Protein 1Y6X (pdb70)

CATH classification: 1.10.287.1080

Foldseek 3Di:
DPDLVVVLVVLVVCCVVVDPPDPLVCVLVPDLVVLVVQLVVLVVQLVCCVVPHDPVSNVVSVVSNSNSVSSNVSVVDDPCNVVVVD

Solvent-accessible surface area: 6109 Å² total

Radius of gyration: 13.6 Å; Cα contacts (8 Å, |Δi|>4): 57; chains: 1; bounding box: 35×26×34 Å

Nearest PDB structures (foldseek):
  3c90-assembly1_X  TM=9.898E-01  e=9.792E-11  Mycobacterium tuberculosis H37Rv
  1yxb-assembly1_C  TM=9.330E-01  e=3.621E-06  Streptomyces coelicolor
  1yvw-assembly1_A  TM=9.341E-01  e=1.704E-03  Bacillus cereus
  6j22-assembly1_A  TM=8.876E-01  e=7.299E-03  Shigella flexneri
  6j2l-assembly1_A  TM=8.840E-01  e=7.299E-03  Shigella flexneri

Structure (mmCIF, N/CA/C/O backbone):
data_1Y6X
#
_entry.id   1Y6X
#
_cell.length_a   37.925
_cell.length_b   62.597
_cell.length_c   67.051
_cell.angle_alpha   90.00
_cell.angle_beta   90.00
_cell.angle_gamma   90.00
#
_symmetry.space_group_name_H-M   'I 2 2 2'
#
loop_
_entity.id
_entity.type
_entity.pdbx_description
1 polymer 'Phosphoribosyl-ATP pyrophosphatase'
2 water water
#
loop_
_atom_site.group_PDB
_atom_site.id
_atom_site.type_symbol
_atom_site.label_atom_id
_atom_site.label_alt_id
_atom_site.label_comp_id
_atom_site.label_asym_id
_atom_site.label_entity_id
_atom_site.label_seq_id
_atom_site.pdbx_PDB_ins_code
_atom_site.Cartn_x
_atom_site.Cartn_y
_atom_site.Cartn_z
_atom_site.occupancy
_atom_site.B_iso_or_equiv
_atom_site.auth_seq_id
_atom_site.auth_comp_id
_atom_site.auth_asym_id
_atom_site.auth_atom_id
_atom_site.pdbx_PDB_model_num
ATOM 1 N N . VAL A 1 7 ? 9.138 26.527 5.604 1.00 16.34 7 VAL A N 1
ATOM 2 C CA . VAL A 1 7 ? 8.049 26.279 4.622 1.00 16.08 7 VAL A CA 1
ATOM 3 C C . VAL A 1 7 ? 6.728 26.806 5.175 1.00 15.95 7 VAL A C 1
ATOM 4 O O . VAL A 1 7 ? 6.305 26.418 6.265 1.00 16.56 7 VAL A O 1
ATOM 8 N N . LYS A 1 8 ? 6.092 27.700 4.419 1.00 15.56 8 LYS A N 1
ATOM 9 C CA . LYS A 1 8 ? 4.836 28.337 4.826 1.00 15.26 8 LYS A CA 1
ATOM 10 C C . LYS A 1 8 ? 3.629 27.771 4.081 1.00 14.76 8 LYS A C 1
ATOM 11 O O . LYS A 1 8 ? 2.510 27.807 4.598 1.00 14.63 8 LYS A O 1
ATOM 17 N N . THR A 1 9 ? 3.860 27.281 2.863 1.00 13.96 9 THR A N 1
ATOM 18 C CA . THR A 1 9 ? 2.810 26.735 2.029 1.00 13.96 9 THR A CA 1
ATOM 19 C C . THR A 1 9 ? 3.369 25.534 1.295 1.00 13.74 9 THR A C 1
ATOM 20 O O . THR A 1 9 ? 4.581 25.361 1.180 1.00 14.14 9 THR A O 1
ATOM 24 N N . PHE A 1 10 ? 2.471 24.705 0.785 1.00 13.36 10 PHE A N 1
ATOM 25 C CA . PHE A 1 10 ? 2.837 23.554 -0.019 1.00 13.10 10 PHE A CA 1
ATOM 26 C C . PHE A 1 10 ? 3.706 24.027 -1.183 1.00 12.72 10 PHE A C 1
ATOM 27 O O . PHE A 1 10 ? 4.706 23.374 -1.545 1.00 11.28 10 PHE A O 1
ATOM 35 N N . GLU A 1 11 ? 3.340 25.185 -1.734 1.00 12.86 11 GLU A N 1
ATOM 36 C CA . GLU A 1 11 ? 4.080 25.773 -2.835 1.00 12.34 11 GLU A CA 1
ATOM 37 C C . GLU A 1 11 ? 5.527 26.159 -2.494 1.00 10.88 11 GLU A C 1
ATOM 38 O O . GLU A 1 11 ? 6.372 26.099 -3.371 1.00 9.58 11 GLU A O 1
ATOM 44 N N . ASP A 1 12 ? 5.823 26.568 -1.261 1.00 10.40 12 ASP A N 1
ATOM 45 C CA . ASP A 1 12 ? 7.207 26.922 -0.901 1.00 10.66 12 ASP A CA 1
ATOM 46 C C . ASP A 1 12 ? 8.129 25.725 -1.121 1.00 10.19 12 ASP A C 1
ATOM 47 O O . ASP A 1 12 ? 9.199 25.848 -1.713 1.00 9.67 12 ASP A O 1
ATOM 52 N N . LEU A 1 13 ? 7.713 24.556 -0.637 1.00 9.79 13 LEU A N 1
ATOM 53 C CA . LEU A 1 13 ? 8.498 23.342 -0.850 1.00 9.76 13 LEU A CA 1
ATOM 54 C C . LEU A 1 13 ? 8.590 23.013 -2.333 1.00 8.96 13 LEU A C 1
ATOM 55 O O . LEU A 1 13 ? 9.651 22.647 -2.824 1.00 8.42 13 LEU A O 1
ATOM 60 N N . PHE A 1 14 ? 7.488 23.166 -3.056 1.00 8.65 14 PHE A N 1
ATOM 61 C CA . PHE A 1 14 ? 7.467 22.795 -4.466 1.00 9.04 14 PHE A CA 1
ATOM 62 C C . PHE A 1 14 ? 8.457 23.642 -5.261 1.00 8.80 14 PHE A C 1
ATOM 63 O O . PHE A 1 14 ? 9.187 23.125 -6.105 1.00 8.65 14 PHE A O 1
ATOM 71 N N . ALA A 1 15 ? 8.496 24.939 -4.965 1.00 8.84 15 ALA A N 1
ATOM 72 C CA . ALA A 1 15 ? 9.452 25.849 -5.609 1.00 9.59 15 ALA A CA 1
ATOM 73 C C . ALA A 1 15 ? 10.885 25.468 -5.271 1.00 9.56 15 ALA A C 1
ATOM 74 O O . ALA A 1 15 ? 11.767 25.513 -6.124 1.00 9.93 15 ALA A O 1
ATOM 76 N N . GLU A 1 16 ? 11.118 25.115 -4.016 1.00 10.27 16 GLU A N 1
ATOM 77 C CA . GLU A 1 16 ? 12.426 24.663 -3.558 1.00 10.44 16 GLU A CA 1
ATOM 78 C C . GLU A 1 16 ? 12.893 23.430 -4.331 1.00 9.90 16 GLU A C 1
ATOM 79 O O . GLU A 1 16 ? 14.017 23.380 -4.824 1.00 9.56 16 GLU A O 1
ATOM 85 N N . LEU A 1 17 ? 12.028 22.432 -4.449 1.00 9.41 17 LEU A N 1
ATOM 86 C CA . LEU A 1 17 ? 12.413 21.202 -5.132 1.00 9.55 17 LEU A CA 1
ATOM 87 C C . LEU A 1 17 ? 12.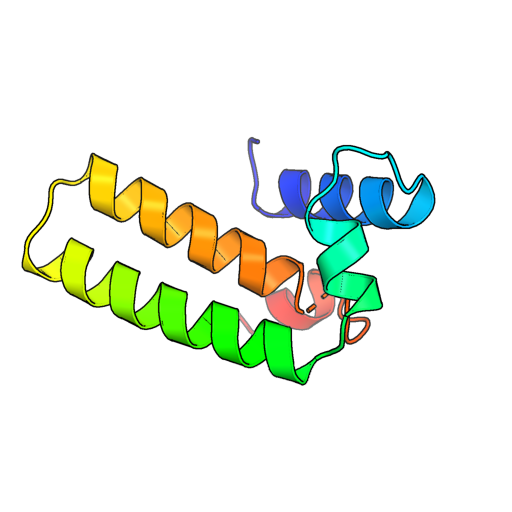668 21.445 -6.620 1.00 9.27 17 LEU A C 1
ATOM 88 O O . LEU A 1 17 ? 13.567 20.852 -7.201 1.00 8.92 17 LEU A O 1
ATOM 93 N N . GLY A 1 18 ? 11.898 22.342 -7.227 1.00 9.72 18 GLY A N 1
ATOM 94 C CA . GLY A 1 18 ? 12.175 22.766 -8.600 1.00 10.48 18 GLY A CA 1
ATOM 95 C C . GLY A 1 18 ? 13.539 23.422 -8.744 1.00 10.71 18 GLY A C 1
ATOM 96 O O . GLY A 1 18 ? 14.237 23.198 -9.737 1.00 10.87 18 GLY A O 1
ATOM 97 N N . ASP A 1 19 ? 13.924 24.231 -7.756 1.00 11.52 19 ASP A N 1
ATOM 98 C CA . ASP A 1 19 ? 15.259 24.848 -7.723 1.00 11.72 19 ASP A CA 1
ATOM 99 C C . ASP A 1 19 ? 16.336 23.778 -7.597 1.00 11.48 19 ASP A C 1
ATOM 100 O O . ASP A 1 19 ? 17.364 23.843 -8.273 1.00 11.21 19 ASP A O 1
ATOM 105 N N . ARG A 1 20 ? 16.106 22.792 -6.736 1.00 11.44 20 ARG A N 1
ATOM 106 C CA . ARG A 1 20 ? 17.055 21.697 -6.565 1.00 11.67 20 ARG A CA 1
ATOM 107 C C . ARG A 1 20 ? 17.242 20.913 -7.867 1.00 11.10 20 ARG A C 1
ATOM 108 O O . ARG A 1 20 ? 18.348 20.494 -8.191 1.00 10.77 20 ARG A O 1
ATOM 116 N N . ALA A 1 21 ? 16.158 20.705 -8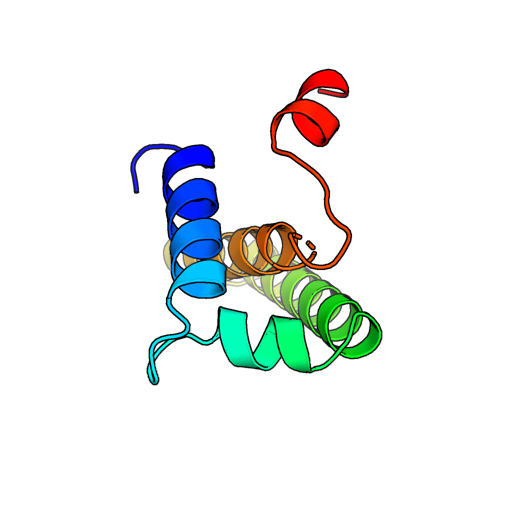.611 1.00 11.21 21 ALA A N 1
ATOM 117 C CA . ALA A 1 21 ? 16.247 20.008 -9.894 1.00 12.07 21 ALA A CA 1
ATOM 118 C C . ALA A 1 21 ? 17.065 20.803 -10.915 1.00 12.36 21 ALA A C 1
ATOM 119 O O . ALA A 1 21 ? 17.754 20.221 -11.760 1.00 11.50 21 ALA A O 1
ATOM 121 N N . ARG A 1 22 ? 16.986 22.130 -10.839 1.00 13.53 22 ARG A N 1
ATOM 122 C CA . ARG A 1 22 ? 17.752 23.002 -11.729 1.00 14.88 22 ARG A CA 1
ATOM 123 C C . ARG A 1 22 ? 19.235 23.010 -11.380 1.00 15.24 22 ARG A C 1
ATOM 124 O O . ARG A 1 22 ? 20.090 22.829 -12.250 1.00 15.96 22 ARG A O 1
ATOM 132 N N . THR A 1 23 ? 19.535 23.232 -10.103 1.00 15.44 23 THR A N 1
ATOM 133 C CA . THR A 1 23 ? 20.910 23.470 -9.660 1.00 15.78 23 THR A CA 1
ATOM 134 C C . THR A 1 23 ? 21.667 22.189 -9.316 1.00 15.81 23 THR A C 1
ATOM 135 O O . THR A 1 23 ? 22.902 22.183 -9.319 1.00 16.64 23 THR A O 1
ATOM 139 N N . ARG A 1 24 ? 20.932 21.115 -9.023 1.00 15.50 24 ARG A N 1
ATOM 140 C CA . ARG A 1 24 ? 21.508 19.797 -8.761 1.00 15.42 24 ARG A CA 1
ATOM 141 C C . ARG A 1 24 ? 22.627 19.821 -7.710 1.00 15.94 24 ARG A C 1
ATOM 142 O O . ARG A 1 24 ? 23.766 19.450 -7.996 1.00 16.49 24 ARG A O 1
ATOM 150 N N . PRO A 1 25 ? 22.292 20.235 -6.476 1.00 16.00 25 PRO A N 1
ATOM 151 C CA . PRO A 1 25 ? 23.307 20.245 -5.432 1.00 16.31 25 PRO A CA 1
ATOM 152 C C . PRO A 1 25 ? 23.572 18.839 -4.919 1.00 16.53 25 PRO A C 1
ATOM 153 O O . PRO A 1 25 ? 22.690 17.972 -4.973 1.00 16.87 25 PRO A O 1
ATOM 157 N N . ALA A 1 26 ? 24.778 18.610 -4.415 1.00 17.01 26 ALA A N 1
ATOM 158 C CA . ALA A 1 26 ? 25.164 17.283 -3.941 1.00 17.20 26 ALA A CA 1
ATOM 159 C C . ALA A 1 26 ? 24.242 16.741 -2.839 1.00 17.58 26 ALA A C 1
ATOM 160 O O . ALA A 1 26 ? 24.045 15.531 -2.740 1.00 18.19 26 ALA A O 1
ATOM 162 N N . ASP A 1 27 ? 23.670 17.637 -2.035 1.00 17.36 27 ASP A N 1
ATOM 163 C CA . ASP A 1 27 ? 22.865 17.266 -0.861 1.00 17.38 27 ASP A CA 1
ATOM 164 C C . ASP A 1 27 ? 21.384 16.938 -1.135 1.00 17.33 27 ASP A C 1
ATOM 165 O O . ASP A 1 27 ? 20.661 16.537 -0.220 1.00 17.38 27 ASP A O 1
ATOM 170 N N . SER A 1 28 ? 20.928 17.093 -2.375 1.00 17.30 28 SER A N 1
ATOM 171 C CA . SER A 1 28 ? 19.495 16.989 -2.667 1.00 16.98 28 SER A CA 1
ATOM 172 C C . SER A 1 28 ? 19.027 15.563 -2.942 1.00 16.66 28 SER A C 1
ATOM 173 O O . SER A 1 28 ? 19.434 14.937 -3.924 1.00 16.66 28 SER A O 1
ATOM 176 N N . THR A 1 29 ? 18.149 15.068 -2.076 1.00 16.26 29 THR A N 1
ATOM 177 C CA . THR A 1 29 ? 17.491 13.781 -2.267 1.00 15.90 29 THR A CA 1
ATOM 178 C C . THR A 1 29 ? 16.659 13.771 -3.556 1.00 15.18 29 THR A C 1
ATOM 179 O O . THR A 1 29 ? 16.568 12.749 -4.240 1.00 14.39 29 THR A O 1
ATOM 183 N N . THR A 1 30 ? 16.057 14.913 -3.881 1.00 14.88 30 THR A N 1
ATOM 184 C CA . THR A 1 30 ? 15.214 15.041 -5.067 1.00 15.02 30 THR A CA 1
ATOM 185 C C . THR A 1 30 ? 15.990 14.707 -6.342 1.00 14.53 30 THR A C 1
ATOM 186 O O . THR A 1 30 ? 15.459 14.051 -7.231 1.00 14.33 30 THR A O 1
ATOM 190 N N . VAL A 1 31 ? 17.242 15.145 -6.421 1.00 14.70 31 VAL A N 1
ATOM 191 C CA . VAL A 1 31 ? 18.057 14.945 -7.621 1.00 14.85 31 VAL A CA 1
ATOM 192 C C . VAL A 1 31 ? 18.210 13.458 -7.937 1.00 14.75 31 VAL A C 1
ATOM 193 O O . VAL A 1 31 ? 17.903 13.022 -9.045 1.00 13.95 31 VAL A O 1
ATOM 197 N N . ALA A 1 32 ? 18.675 12.688 -6.956 1.00 14.97 32 ALA A N 1
ATOM 198 C CA . ALA A 1 32 ? 18.843 11.249 -7.120 1.00 15.36 32 ALA A CA 1
ATOM 199 C C . ALA A 1 32 ? 17.512 10.572 -7.441 1.00 15.44 32 ALA A C 1
ATOM 200 O O . ALA A 1 32 ? 17.443 9.696 -8.294 1.00 15.70 32 ALA A O 1
ATOM 202 N N . ALA A 1 33 ? 16.454 10.999 -6.759 1.00 15.09 33 ALA A N 1
ATOM 203 C CA . ALA A 1 33 ? 15.118 10.451 -6.983 1.00 15.17 33 ALA A CA 1
ATOM 204 C C . ALA A 1 33 ? 14.600 10.744 -8.394 1.00 15.14 33 ALA A C 1
ATOM 205 O O . ALA A 1 33 ? 13.992 9.876 -9.027 1.00 15.29 33 ALA A O 1
ATOM 207 N N . LEU A 1 34 ? 14.829 11.962 -8.882 1.00 15.32 34 LEU A N 1
ATOM 208 C CA . LEU A 1 34 ? 14.401 12.340 -10.235 1.00 15.74 34 LEU A CA 1
ATOM 209 C C . LEU A 1 34 ? 15.205 11.613 -11.310 1.00 16.46 34 LEU A C 1
ATOM 210 O O . LEU A 1 34 ? 14.647 11.220 -12.338 1.00 17.46 34 LEU A O 1
ATOM 215 N N . ASP A 1 35 ? 16.503 11.434 -11.069 1.00 16.88 35 ASP A N 1
ATOM 216 C CA . ASP A 1 35 ? 17.354 10.635 -11.961 1.00 17.08 35 ASP A CA 1
ATOM 217 C C . ASP A 1 35 ? 16.971 9.149 -11.958 1.00 17.48 35 ASP A C 1
ATOM 218 O O . ASP A 1 35 ? 17.203 8.447 -12.946 1.00 18.26 35 ASP A O 1
ATOM 223 N N . GLY A 1 36 ? 16.391 8.685 -10.850 1.00 17.70 36 GLY A N 1
ATOM 224 C CA . GLY A 1 36 ? 16.176 7.259 -10.595 1.00 17.52 36 GLY A CA 1
ATOM 225 C C . GLY A 1 36 ? 14.935 6.593 -11.168 1.00 17.77 36 GLY A C 1
ATOM 226 O O . GLY A 1 36 ? 14.816 5.371 -11.112 1.00 18.37 36 GLY A O 1
ATOM 227 N N . GLY A 1 37 ? 13.996 7.375 -11.692 1.00 17.25 37 GLY A N 1
ATOM 228 C CA . GLY A 1 37 ? 12.841 6.812 -12.399 1.00 16.74 37 GLY A CA 1
ATOM 229 C C . GLY A 1 37 ? 11.565 6.715 -11.579 1.00 15.74 37 GLY A C 1
ATOM 230 O O . GLY A 1 37 ? 11.594 6.652 -10.348 1.00 15.32 37 GLY A O 1
ATOM 231 N N . VAL A 1 38 ? 10.440 6.693 -12.283 1.00 14.90 38 VAL A N 1
ATOM 232 C CA . VAL A 1 38 ? 9.117 6.764 -11.665 1.00 14.35 38 VAL A CA 1
ATOM 233 C C . VAL A 1 38 ? 8.764 5.558 -10.786 1.00 13.78 38 VAL A C 1
ATOM 234 O O . VAL A 1 38 ? 8.080 5.706 -9.778 1.00 12.94 38 VAL A O 1
ATOM 238 N N . HIS A 1 39 ? 9.218 4.369 -11.166 1.00 13.23 39 HIS A N 1
ATOM 239 C CA . HIS A 1 39 ? 8.840 3.153 -10.450 1.00 13.13 39 HIS A CA 1
ATOM 240 C C . HIS A 1 39 ? 9.266 3.206 -8.984 1.00 12.83 39 HIS A C 1
ATOM 241 O O . HIS A 1 39 ? 8.477 2.889 -8.083 1.00 12.31 39 HIS A O 1
ATOM 248 N N . ALA A 1 40 ? 10.496 3.643 -8.748 1.00 12.59 40 ALA A N 1
ATOM 249 C CA . ALA A 1 40 ? 11.022 3.775 -7.396 1.00 12.60 40 ALA A CA 1
ATOM 250 C C . ALA A 1 40 ? 10.273 4.854 -6.606 1.00 12.30 40 ALA A C 1
ATOM 251 O O . ALA A 1 40 ? 10.111 4.730 -5.397 1.00 12.19 40 ALA A O 1
ATOM 253 N N . LEU A 1 41 ? 9.830 5.914 -7.284 1.00 11.91 41 LEU A N 1
ATOM 254 C CA . LEU A 1 41 ? 9.069 6.979 -6.626 1.00 11.85 41 LEU A CA 1
ATOM 255 C C . LEU A 1 41 ? 7.695 6.492 -6.179 1.00 11.65 41 LEU A C 1
ATOM 256 O O . LEU A 1 41 ? 7.250 6.813 -5.077 1.00 11.53 41 LEU A O 1
ATOM 261 N N . GLY A 1 42 ? 7.013 5.735 -7.032 1.00 11.60 42 GLY A N 1
ATOM 262 C CA . GLY A 1 42 ? 5.726 5.157 -6.665 1.00 12.14 42 GLY A CA 1
ATOM 263 C C . GLY A 1 42 ? 5.838 4.230 -5.471 1.00 12.67 42 GLY A C 1
ATOM 264 O O . GLY A 1 42 ? 4.997 4.252 -4.568 1.00 12.21 42 GLY A O 1
ATOM 265 N N . LYS A 1 43 ? 6.886 3.416 -5.463 1.00 13.17 43 LYS A N 1
ATOM 266 C CA . LYS A 1 43 ? 7.160 2.508 -4.354 1.00 13.88 43 LYS A CA 1
ATOM 267 C C . LYS A 1 43 ? 7.361 3.273 -3.048 1.00 13.37 43 LYS A C 1
ATOM 268 O O . LYS A 1 43 ? 6.793 2.920 -2.018 1.00 12.60 43 LYS A O 1
ATOM 274 N N . LYS A 1 44 ? 8.166 4.326 -3.100 1.00 12.97 44 LYS A N 1
ATOM 275 C CA . LYS A 1 44 ? 8.426 5.161 -1.939 1.00 13.17 44 LYS A CA 1
ATOM 276 C C . LYS A 1 44 ? 7.154 5.814 -1.410 1.00 12.10 44 LYS A C 1
ATOM 277 O O . LYS A 1 44 ? 6.912 5.850 -0.207 1.00 11.18 44 LYS A O 1
ATOM 283 N N . LEU A 1 45 ? 6.339 6.326 -2.322 1.00 11.13 45 LEU A N 1
ATOM 284 C CA . LEU A 1 45 ? 5.070 6.931 -1.946 1.00 11.17 45 LEU A CA 1
ATOM 285 C C . LEU A 1 45 ? 4.155 5.929 -1.241 1.00 10.73 45 LEU A C 1
ATOM 286 O O . LEU A 1 45 ? 3.527 6.252 -0.230 1.00 10.67 45 LEU A O 1
ATOM 291 N N . LEU A 1 46 ? 4.067 4.716 -1.777 1.00 10.82 46 LEU A N 1
ATOM 292 C CA . LEU A 1 46 ? 3.244 3.687 -1.159 1.00 11.18 46 LEU A CA 1
ATOM 293 C C . LEU A 1 46 ? 3.759 3.307 0.243 1.00 10.94 46 LEU A C 1
ATOM 294 O O . LEU A 1 46 ? 2.971 3.178 1.195 1.00 10.75 46 LEU A O 1
ATOM 299 N N 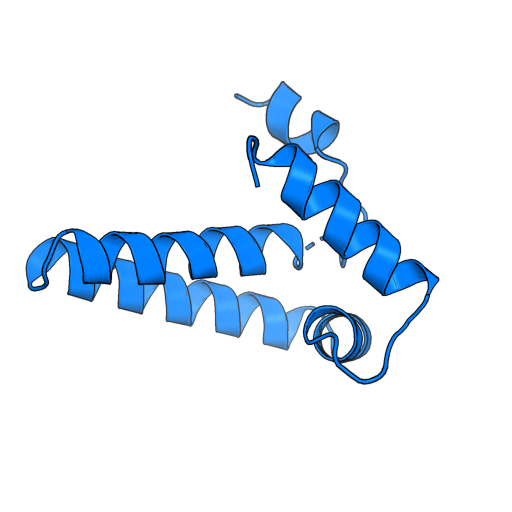. GLU A 1 47 ? 5.071 3.117 0.365 1.00 11.26 47 GLU A N 1
ATOM 300 C CA . GLU A 1 47 ? 5.712 2.879 1.665 1.00 11.84 47 GLU A CA 1
ATOM 301 C C . GLU A 1 47 ? 5.306 3.949 2.674 1.00 10.96 47 GLU A C 1
ATOM 302 O O . GLU A 1 47 ? 4.932 3.646 3.811 1.00 11.01 47 GLU A O 1
ATOM 308 N N . GLU A 1 48 ? 5.386 5.206 2.250 1.00 10.39 48 GLU A N 1
ATOM 309 C CA . GLU A 1 48 ? 5.087 6.308 3.152 1.00 10.22 48 GLU A CA 1
ATOM 310 C C . GLU A 1 48 ? 3.617 6.345 3.539 1.00 9.32 48 GLU A C 1
ATOM 311 O O . GLU A 1 48 ? 3.296 6.670 4.679 1.00 8.91 48 GLU A O 1
ATOM 317 N N . ALA A 1 49 ? 2.726 5.993 2.614 1.00 8.66 49 ALA A N 1
ATOM 318 C CA . ALA A 1 49 ? 1.309 5.894 2.950 1.00 8.76 49 ALA A CA 1
ATOM 319 C C . ALA A 1 49 ? 1.079 4.853 4.052 1.00 8.50 49 ALA A C 1
ATOM 320 O O . ALA A 1 49 ? 0.270 5.071 4.955 1.00 8.53 49 ALA A O 1
ATOM 322 N N . GLY A 1 50 ? 1.803 3.738 3.983 1.00 8.31 50 GLY A N 1
ATOM 323 C CA . GLY A 1 50 ? 1.755 2.716 5.034 1.00 8.22 50 GLY A CA 1
ATOM 324 C C . GLY A 1 50 ? 2.276 3.245 6.367 1.00 8.17 50 GLY A C 1
ATOM 325 O O . GLY A 1 50 ? 1.666 3.023 7.409 1.00 8.49 50 GLY A O 1
ATOM 326 N N . GLU A 1 51 ? 3.395 3.962 6.336 1.00 7.94 51 GLU A N 1
A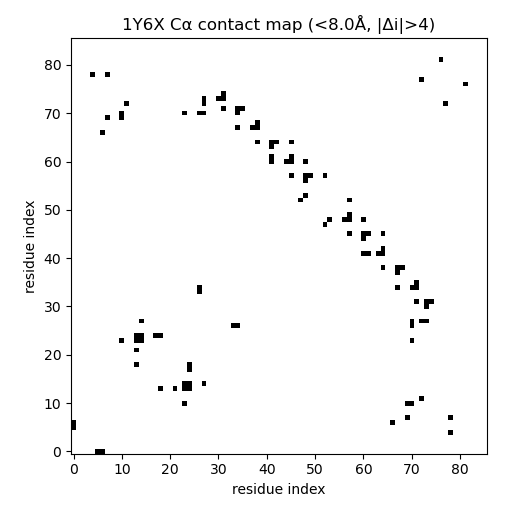TOM 327 C CA . GLU A 1 51 ? 3.944 4.595 7.538 1.00 8.16 51 GLU A CA 1
ATOM 328 C C . GLU A 1 51 ? 2.954 5.596 8.137 1.00 8.00 51 GLU A C 1
ATOM 329 O O . GLU A 1 51 ? 2.815 5.686 9.354 1.00 8.26 51 GLU A O 1
ATOM 335 N N . VAL A 1 52 ? 2.287 6.370 7.283 1.00 7.55 52 VAL A N 1
ATOM 336 C CA . VAL A 1 52 ? 1.272 7.309 7.743 1.00 7.79 52 VAL A CA 1
ATOM 337 C C . VAL A 1 52 ? 0.118 6.577 8.429 1.00 8.25 52 VAL A C 1
ATOM 338 O O . VAL A 1 52 ? -0.344 6.997 9.485 1.00 8.20 52 VAL A O 1
ATOM 342 N N . TRP A 1 53 ? -0.344 5.478 7.844 1.00 8.39 53 TRP A N 1
ATOM 343 C CA . TRP A 1 53 ? -1.432 4.719 8.460 1.00 8.59 53 TRP A CA 1
ATOM 344 C C . TRP A 1 53 ? -1.003 4.201 9.847 1.00 8.64 53 TRP A C 1
ATOM 345 O O . TRP A 1 53 ? -1.725 4.360 10.837 1.00 8.94 53 TRP A O 1
ATOM 356 N N . LEU A 1 54 ? 0.165 3.573 9.920 1.00 8.63 54 LEU A N 1
ATOM 357 C CA . LEU A 1 54 ? 0.693 3.103 11.205 1.00 8.82 54 LEU A CA 1
ATOM 358 C C . LEU A 1 54 ? 0.730 4.220 12.240 1.00 8.54 54 LEU A C 1
ATOM 359 O O . LEU A 1 54 ? 0.290 4.036 13.374 1.00 8.53 54 LEU A O 1
ATOM 364 N N . ALA A 1 55 ? 1.250 5.379 11.848 1.00 7.95 55 ALA A N 1
ATOM 365 C CA . ALA A 1 55 ? 1.369 6.499 12.772 1.00 8.17 55 ALA A CA 1
ATOM 366 C C . ALA A 1 55 ? 0.006 7.052 13.178 1.00 8.29 55 ALA A C 1
ATOM 367 O O . ALA A 1 55 ? -0.194 7.412 14.338 1.00 8.44 55 ALA A O 1
ATOM 369 N N . ALA A 1 56 ? -0.936 7.095 12.236 1.00 8.65 56 ALA A N 1
ATOM 370 C CA . ALA A 1 56 ? -2.290 7.591 12.515 1.00 9.04 56 ALA A CA 1
ATOM 371 C C . ALA A 1 56 ? -3.014 6.722 13.538 1.00 9.49 56 ALA A C 1
ATOM 372 O O . ALA A 1 56 ? -3.790 7.222 14.353 1.00 9.33 56 ALA A O 1
ATOM 374 N N . GLU A 1 57 ? -2.768 5.422 13.477 1.00 10.07 57 GLU A N 1
ATOM 375 C CA . GLU A 1 57 ? -3.403 4.458 14.370 1.00 10.82 57 GLU A CA 1
ATOM 376 C C . GLU A 1 57 ? -2.726 4.347 15.725 1.00 11.00 57 GLU A C 1
ATOM 377 O O . GLU A 1 57 ? -3.391 4.062 16.725 1.00 11.63 57 GLU A O 1
ATOM 383 N N . HIS A 1 58 ? -1.408 4.509 15.757 1.00 10.51 58 HIS A N 1
ATOM 384 C CA . HIS A 1 58 ? -0.636 4.075 16.916 1.00 10.55 58 HIS A CA 1
ATOM 385 C C . HIS A 1 58 ? 0.397 5.032 17.471 1.00 10.30 58 HIS A C 1
ATOM 386 O O . HIS A 1 58 ? 0.944 4.748 18.532 1.00 11.49 58 HIS A O 1
ATOM 393 N N . GLU A 1 59 ? 0.687 6.142 16.793 1.00 9.05 59 GLU A N 1
ATOM 394 C CA . GLU A 1 59 ? 1.799 6.991 17.219 1.00 8.71 59 GLU A CA 1
ATOM 395 C C . GLU A 1 59 ? 1.363 8.411 17.571 1.00 8.20 59 GLU A C 1
ATOM 396 O O . GLU A 1 59 ? 0.198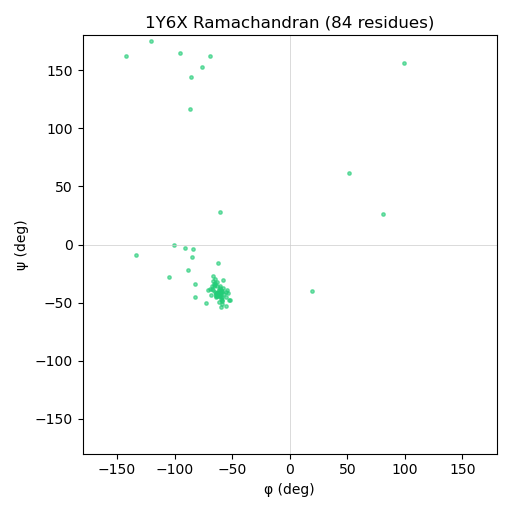 8.769 17.418 1.00 8.07 59 GLU A O 1
ATOM 402 N N . SER A 1 60 ? 2.315 9.200 18.065 1.00 7.92 60 SER A N 1
ATOM 403 C CA . SER A 1 60 ? 2.047 10.547 18.541 1.00 7.95 60 SER A CA 1
ATOM 404 C C . SER A 1 60 ? 1.685 11.485 17.398 1.00 7.88 60 SER A C 1
ATOM 405 O O . SER A 1 60 ? 1.950 11.188 16.227 1.00 7.82 60 SER A O 1
ATOM 408 N N . ASN A 1 61 ? 1.084 12.618 17.744 1.00 7.80 61 ASN A N 1
ATOM 409 C CA . ASN A 1 61 ? 0.814 13.653 16.757 1.00 7.85 61 ASN A CA 1
ATOM 410 C C . ASN A 1 61 ? 2.080 14.055 16.001 1.00 7.73 61 ASN A C 1
ATOM 411 O O . ASN A 1 61 ? 2.046 14.256 14.785 1.00 7.70 61 ASN A O 1
ATOM 416 N N . ASP A 1 62 ? 3.193 14.189 16.721 1.00 8.05 62 ASP A N 1
ATOM 417 C CA . ASP A 1 62 ? 4.459 14.557 16.100 1.00 8.14 62 ASP A CA 1
ATOM 418 C C . ASP A 1 62 ? 4.942 13.513 15.098 1.00 7.67 62 ASP A C 1
ATOM 419 O O . ASP A 1 62 ? 5.401 13.859 14.007 1.00 7.60 62 ASP A O 1
ATOM 424 N N . ALA A 1 63 ? 4.858 12.244 15.479 1.00 7.59 63 ALA A N 1
ATOM 425 C CA . ALA A 1 63 ? 5.271 11.161 14.603 1.00 7.58 63 ALA A CA 1
ATOM 426 C C . ALA A 1 63 ? 4.404 11.133 13.343 1.00 7.52 63 ALA A C 1
ATOM 427 O O . ALA A 1 63 ? 4.905 10.954 12.232 1.00 7.84 63 ALA A O 1
ATOM 429 N N . LEU A 1 64 ? 3.106 11.342 13.512 1.00 7.24 64 LEU A N 1
ATOM 430 C CA . LEU A 1 64 ? 2.208 11.404 12.366 1.00 7.00 64 LEU A CA 1
ATOM 431 C C . LEU A 1 64 ? 2.526 12.596 11.456 1.00 7.01 64 LEU A C 1
ATOM 432 O O . LEU A 1 64 ? 2.553 12.461 10.232 1.00 7.41 64 LEU A O 1
ATOM 437 N N . ALA A 1 65 ? 2.777 13.757 12.047 1.00 7.05 65 ALA A N 1
ATOM 438 C CA . ALA A 1 65 ? 3.154 14.930 11.269 1.00 7.24 65 ALA A CA 1
ATOM 439 C C . ALA A 1 65 ? 4.426 14.669 10.466 1.00 7.36 65 ALA A C 1
ATOM 440 O O . ALA A 1 65 ? 4.529 15.085 9.309 1.00 7.94 65 ALA A O 1
ATOM 442 N N . GLU A 1 66 ? 5.394 13.990 11.079 1.00 7.71 66 GLU A N 1
ATOM 443 C CA . GLU A 1 66 ? 6.624 13.617 10.388 1.00 7.48 66 GLU A CA 1
ATOM 444 C C . GLU A 1 66 ? 6.343 12.755 9.161 1.00 7.46 66 GLU A C 1
ATOM 445 O O . GLU A 1 66 ? 6.841 13.040 8.072 1.00 7.50 66 GLU A O 1
ATOM 451 N N . GLU A 1 67 ? 5.570 11.691 9.330 1.00 7.14 67 GLU A N 1
ATOM 452 C CA . GLU A 1 67 ? 5.303 10.798 8.208 1.00 7.05 67 GLU A CA 1
ATOM 453 C C . GLU A 1 67 ? 4.463 11.481 7.129 1.00 6.85 67 GLU A C 1
ATOM 454 O O . GLU A 1 67 ? 4.744 11.315 5.947 1.00 6.87 67 GLU A O 1
ATOM 460 N N . ILE A 1 68 ? 3.485 12.291 7.527 1.00 6.53 68 ILE A N 1
ATOM 461 C CA . ILE A 1 68 ? 2.722 13.065 6.558 1.00 6.86 68 ILE A CA 1
ATOM 462 C C . ILE A 1 68 ? 3.627 14.009 5.770 1.00 7.21 68 ILE A C 1
ATOM 463 O O . ILE A 1 68 ? 3.493 14.117 4.548 1.00 7.53 68 ILE A O 1
ATOM 468 N N . SER A 1 69 ? 4.564 14.667 6.444 1.00 6.98 69 SER A N 1
ATOM 469 C CA . SER A 1 69 ? 5.461 15.576 5.747 1.00 7.55 69 SER A CA 1
ATOM 470 C C . SER A 1 69 ? 6.266 14.825 4.678 1.00 7.85 69 SER A C 1
ATOM 471 O O . SER A 1 69 ? 6.500 15.358 3.588 1.00 7.84 69 SER A O 1
ATOM 474 N N . GLN A 1 70 ? 6.664 13.588 4.972 1.00 7.60 70 GLN A N 1
ATOM 475 C CA . GLN A 1 70 ? 7.390 12.782 4.002 1.00 7.89 70 GLN A CA 1
ATOM 476 C C . GLN A 1 70 ? 6.495 12.331 2.850 1.00 7.55 70 GLN A C 1
ATOM 477 O O . GLN A 1 70 ? 6.924 12.318 1.698 1.00 7.14 70 GLN A O 1
ATOM 483 N N . LEU A 1 71 ? 5.250 11.974 3.143 1.00 7.33 71 LEU A N 1
ATOM 484 C CA . LEU A 1 71 ? 4.299 11.637 2.088 1.00 7.29 71 LEU A CA 1
ATOM 485 C C . LEU A 1 71 ? 4.125 12.828 1.143 1.00 7.12 71 LEU A C 1
ATOM 486 O O . LEU A 1 71 ? 4.124 12.657 -0.078 1.00 7.00 71 LEU A O 1
ATOM 491 N N . LEU A 1 72 ? 3.972 14.027 1.700 1.00 7.13 72 LEU A N 1
ATOM 492 C CA . LEU A 1 72 ? 3.818 15.225 0.878 1.00 7.37 72 LEU A CA 1
ATOM 493 C C . LEU A 1 72 ? 5.066 15.488 0.034 1.00 7.09 72 LEU A C 1
ATOM 494 O O . LEU A 1 72 ? 4.969 15.829 -1.149 1.00 6.98 72 LEU A O 1
ATOM 499 N N . TYR A 1 73 ? 6.232 15.335 0.651 1.00 7.25 73 TYR A N 1
ATOM 500 C CA . TYR A 1 73 ? 7.495 15.470 -0.072 1.00 7.43 73 TYR A CA 1
ATOM 501 C C . TYR A 1 73 ? 7.567 14.531 -1.284 1.00 7.28 73 TYR A C 1
ATOM 502 O O . TYR A 1 73 ? 7.843 14.970 -2.403 1.00 6.95 73 TYR A O 1
ATOM 511 N N . TRP A 1 74 ? 7.324 13.238 -1.073 1.00 7.23 74 TRP A N 1
A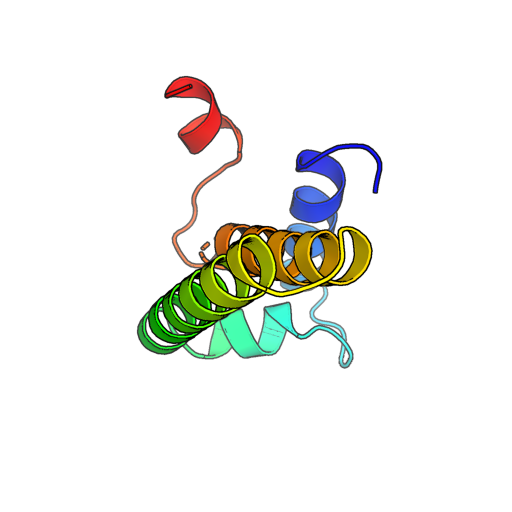TOM 512 C CA . TRP A 1 74 ? 7.417 12.286 -2.176 1.00 7.54 74 TRP A CA 1
ATOM 513 C C . TRP A 1 74 ? 6.345 12.520 -3.239 1.00 7.10 74 TRP A C 1
ATOM 514 O O . TRP A 1 74 ? 6.582 12.278 -4.421 1.00 6.89 74 TRP A O 1
ATOM 525 N N . THR A 1 75 ? 5.177 13.010 -2.834 1.00 6.47 75 THR A N 1
ATOM 526 C CA . THR A 1 75 ? 4.145 13.366 -3.796 1.00 6.39 75 THR A CA 1
ATOM 527 C C . THR A 1 75 ? 4.657 14.474 -4.731 1.00 6.40 75 THR A C 1
ATOM 528 O O . THR A 1 75 ? 4.458 14.417 -5.937 1.00 6.34 75 THR A O 1
ATOM 532 N N . GLN A 1 76 ? 5.323 15.475 -4.161 1.00 6.08 76 GLN A N 1
ATOM 533 C CA . GLN A 1 76 ? 5.904 16.570 -4.948 1.00 6.51 76 GLN A CA 1
ATOM 534 C C . GLN A 1 76 ? 7.010 16.094 -5.881 1.00 6.42 76 GLN A C 1
ATOM 535 O O . GLN A 1 76 ? 7.078 16.515 -7.034 1.00 6.69 76 GLN A O 1
ATOM 541 N N . VAL A 1 77 ? 7.863 15.194 -5.401 1.00 6.76 77 VAL A N 1
ATOM 542 C CA . VAL A 1 77 ? 8.923 14.658 -6.250 1.00 7.14 77 VAL A CA 1
ATOM 543 C C . VAL A 1 77 ? 8.305 13.906 -7.443 1.00 7.36 77 VAL A C 1
ATOM 544 O O . VAL A 1 77 ? 8.761 14.054 -8.578 1.00 7.40 77 VAL A O 1
ATOM 548 N N . LEU A 1 78 ? 7.254 13.133 -7.183 1.00 7.33 78 LEU A N 1
ATOM 549 C CA . LEU A 1 78 ? 6.532 12.459 -8.259 1.00 7.81 78 LEU A CA 1
ATOM 550 C C . LEU A 1 78 ? 5.926 13.446 -9.260 1.00 7.78 78 LEU A C 1
ATOM 551 O O . LEU A 1 78 ? 6.020 13.236 -10.468 1.00 7.81 78 LEU A O 1
ATOM 564 N N . ILE A 1 80 ? 7.020 16.433 -9.982 1.00 8.04 80 ILE A N 1
ATOM 565 C CA . ILE A 1 80 ? 8.125 16.967 -10.776 1.00 8.29 80 ILE A CA 1
ATOM 566 C C . ILE A 1 80 ? 8.653 15.929 -11.781 1.00 8.61 80 ILE A C 1
ATOM 567 O O . ILE A 1 80 ? 8.973 16.266 -12.923 1.00 9.13 80 ILE A O 1
ATOM 572 N N . SER A 1 81 ? 8.742 14.667 -11.373 1.00 8.44 81 SER A N 1
ATOM 573 C CA . SER A 1 81 ? 9.175 13.600 -12.286 1.00 9.14 81 SER A CA 1
ATOM 574 C C . SER A 1 81 ? 8.298 13.513 -13.535 1.00 9.44 81 SER A C 1
ATOM 575 O O . SER A 1 81 ? 8.797 13.332 -14.644 1.00 10.45 81 SER A O 1
ATOM 578 N N . ARG A 1 82 ? 6.989 13.634 -13.355 1.00 9.37 82 ARG A N 1
ATOM 579 C CA . ARG A 1 82 ? 6.044 13.530 -14.467 1.00 10.00 82 ARG A CA 1
ATOM 580 C C . ARG A 1 82 ? 5.725 14.868 -15.148 1.00 10.57 82 ARG A C 1
ATOM 581 O O . ARG A 1 82 ? 4.969 14.898 -16.124 1.00 11.28 82 ARG A O 1
ATOM 589 N N . GLY A 1 83 ? 6.276 15.965 -14.645 1.00 10.92 83 GLY A N 1
ATOM 590 C CA . GLY A 1 83 ? 6.077 17.266 -15.277 1.00 11.29 83 GLY A CA 1
ATOM 591 C C . GLY A 1 83 ? 4.771 17.952 -14.938 1.00 11.83 83 GLY A C 1
ATOM 592 O O . GLY A 1 83 ? 4.282 18.766 -15.719 1.00 13.24 83 GLY A O 1
ATOM 593 N N . LEU A 1 84 ? 4.203 17.639 -13.776 1.00 11.21 84 LEU A N 1
ATOM 594 C CA . LEU A 1 84 ? 2.988 18.306 -13.309 1.00 11.58 84 LEU A CA 1
ATOM 595 C C . LEU A 1 84 ? 3.317 19.591 -12.561 1.00 11.98 84 LEU A C 1
ATOM 596 O O . LEU A 1 84 ? 4.298 19.649 -11.818 1.00 12.45 84 LEU A O 1
ATOM 601 N N . SER A 1 85 ? 2.461 20.597 -12.733 1.00 12.46 85 SER A N 1
ATOM 602 C CA . SER A 1 85 ? 2.537 21.850 -11.976 1.00 12.56 85 SER A CA 1
ATOM 603 C C . SER A 1 85 ? 1.606 21.787 -10.775 1.00 12.76 85 SER A C 1
ATOM 604 O O . SER A 1 85 ? 0.728 20.931 -10.717 1.00 12.73 85 SER A O 1
ATOM 607 N N . LEU A 1 86 ? 1.782 22.699 -9.816 1.00 12.66 86 LEU A N 1
ATOM 608 C CA . LEU A 1 86 ? 0.829 22.834 -8.717 1.00 12.70 86 LEU A CA 1
ATOM 609 C C . LEU A 1 86 ? -0.577 23.066 -9.264 1.00 12.15 86 LEU A C 1
ATOM 610 O O . LEU A 1 86 ? -1.528 22.464 -8.780 1.00 11.68 86 LEU A O 1
ATOM 615 N N . ASP A 1 87 ? -0.696 23.952 -10.257 1.00 12.22 87 ASP A N 1
ATOM 616 C CA . ASP A 1 87 ? -1.991 24.275 -10.867 1.00 12.29 87 ASP A CA 1
ATOM 617 C C . ASP A 1 87 ? -2.680 23.050 -11.455 1.00 11.55 87 ASP A C 1
ATOM 618 O O . ASP A 1 87 ? -3.896 22.929 -11.353 1.00 10.92 87 ASP A O 1
ATOM 623 N N . ASP A 1 88 ? -1.909 22.144 -12.055 1.00 10.82 88 ASP A N 1
ATOM 624 C CA . ASP A 1 88 ? -2.475 20.902 -12.593 1.00 10.80 88 ASP A CA 1
ATOM 625 C C . ASP A 1 88 ? -3.242 20.125 -11.518 1.00 10.18 88 ASP A C 1
ATOM 626 O O . ASP A 1 88 ? -4.299 19.562 -11.785 1.00 10.04 88 ASP A O 1
ATOM 631 N N . VAL A 1 89 ? -2.687 20.084 -10.309 1.00 9.64 89 VAL A N 1
ATOM 632 C CA . VAL A 1 89 ? -3.311 19.384 -9.193 1.00 10.01 89 VAL A CA 1
ATOM 633 C C . VAL A 1 89 ? -4.385 20.241 -8.526 1.00 10.11 89 VAL A C 1
ATOM 634 O O . VAL A 1 89 ? -5.474 19.761 -8.239 1.00 10.25 89 VAL A O 1
ATOM 638 N N . TYR A 1 90 ? -4.077 21.510 -8.292 1.00 10.75 90 TYR A N 1
ATOM 639 C CA . TYR A 1 90 ? -4.984 22.378 -7.554 1.00 11.66 90 TYR A CA 1
ATOM 640 C C . TYR A 1 90 ? -6.301 22.618 -8.280 1.00 12.04 90 TYR A C 1
ATOM 641 O O . TYR A 1 90 ? -7.326 22.795 -7.630 1.00 12.22 90 TYR A O 1
ATOM 650 N N . ARG A 1 91 ? -6.280 22.590 -9.613 1.00 12.73 91 ARG A N 1
ATOM 651 C CA . ARG A 1 91 ? -7.506 22.754 -10.400 1.00 13.67 91 ARG A CA 1
ATOM 652 C C . ARG A 1 91 ? -8.530 21.650 -10.151 1.00 13.54 91 ARG A C 1
ATOM 653 O O . ARG A 1 91 ? -9.701 21.814 -10.493 1.00 13.70 91 ARG A O 1
ATOM 661 N N . LYS A 1 92 ? -8.100 20.543 -9.545 1.00 13.50 92 LYS A N 1
ATOM 662 C CA . LYS A 1 92 ? -8.978 19.410 -9.288 1.00 13.92 92 LYS A CA 1
ATOM 663 C C . LYS A 1 92 ? -9.495 19.355 -7.851 1.00 13.76 92 LYS A C 1
ATOM 664 O O . LYS A 1 92 ? -10.269 18.462 -7.506 1.00 14.51 92 LYS A O 1
ATOM 670 N N . LEU A 1 93 ? -9.096 20.319 -7.025 1.00 13.96 93 LEU A N 1
ATOM 671 C CA . LEU A 1 93 ? -9.524 20.351 -5.626 1.00 14.00 93 LEU A CA 1
A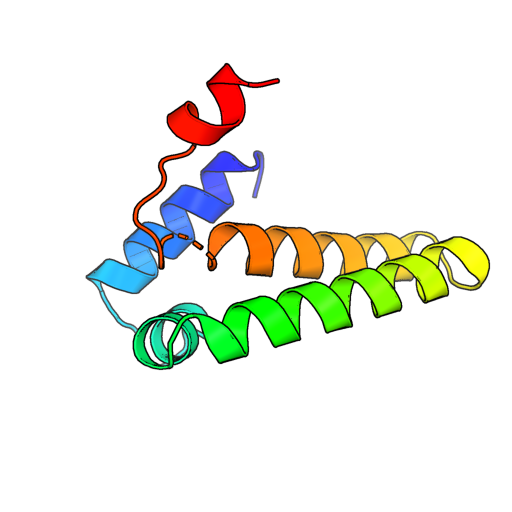TOM 672 C C . LEU A 1 93 ? -10.721 21.263 -5.393 1.00 13.67 93 LEU A C 1
ATOM 673 O O . LEU A 1 93 ? -11.450 21.083 -4.411 1.00 13.33 93 LEU A O 1
#

B-factor: mean 14.87, std 8.19, range [6.08, 52.95]

InterPro domains:
  IPR008179 Phosphoribosyl-ATP pyrophosphohydrolase [MF_01020] (7-93)
  IPR008179 Phosphoribosyl-ATP pyrophosphohydrolase [TIGR03188] (1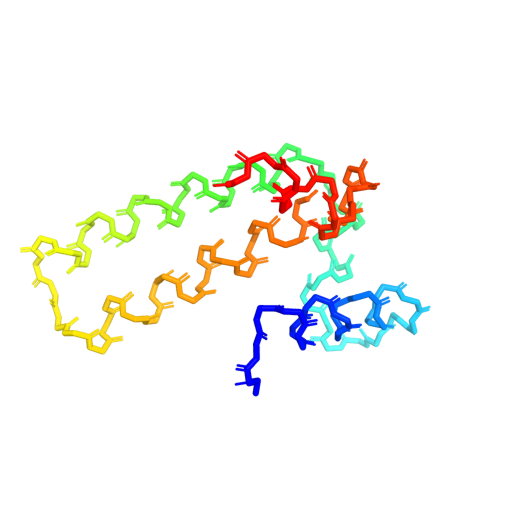1-93)
  IPR021130 Phosphoribosyl-ATP pyrophosphohydrolase-like [PF01503] (12-93)

Organism: Mycobacterium tuberculosis (strain ATCC 25618 / H37Rv) (NCBI:txid83332)

Secondary structure (DSSP, 8-state):
--SHHHHHHHHHHHHHH--TT-HHHHHHHT-HHHHHHHHHHHHHHHHHHHHHS-HHHHHHHHHHHHHHHHH--TT---HHHHHTT-

GO terms:
  GO:0000287 magnesium ion binding (F, IDA)
  GO:0075139 response to host iron concentration (P, IMP)
  GO:0005515 protein binding (F, IPI)

Sequence (86 aa):
VKTFEDLFAELGDRARTRPADSTTVAALDGGVHALGKKLLEEAGEVWLAAEHESNDALAEEISQLLYWTQVLISRGLSLDDVYRKL